Protein AF-A0A6V7W1E4-F1 (afdb_monomer_lite)

InterPro domains:
  IPR027859 KATNIP domain [PF14652] (23-72)

Radius of gyration: 32.45 Å; chains: 1; bounding box: 68×96×79 Å

Structure (mmCIF, N/CA/C/O backbone):
data_AF-A0A6V7W1E4-F1
#
_entry.id   AF-A0A6V7W1E4-F1
#
loop_
_atom_site.group_PDB
_atom_site.id
_atom_site.type_symbol
_atom_site.label_atom_id
_atom_site.label_alt_id
_atom_site.label_comp_id
_atom_site.label_asym_id
_atom_site.label_entity_id
_atom_site.label_seq_id
_atom_site.pdbx_PDB_ins_code
_atom_site.Cartn_x
_atom_site.Cartn_y
_atom_site.Cartn_z
_atom_site.occupancy
_atom_site.B_iso_or_equiv
_atom_site.auth_seq_id
_atom_site.auth_comp_id
_atom_site.auth_asym_id
_atom_site.auth_atom_id
_atom_site.pdbx_PDB_model_num
ATOM 1 N N . MET A 1 1 ? -52.973 -20.779 -60.363 1.00 36.69 1 MET A N 1
ATOM 2 C CA . MET A 1 1 ? -52.886 -22.244 -60.235 1.00 36.69 1 MET A CA 1
ATOM 3 C C . MET A 1 1 ? -51.786 -22.531 -59.228 1.00 36.69 1 MET A C 1
ATOM 5 O O . MET A 1 1 ? -50.629 -22.319 -59.544 1.00 36.69 1 MET A O 1
ATOM 9 N N . ASN A 1 2 ? -52.242 -22.869 -58.022 1.00 34.97 2 ASN A N 1
ATOM 10 C CA . ASN A 1 2 ? -51.614 -23.577 -56.901 1.00 34.97 2 ASN A CA 1
ATOM 11 C C . ASN A 1 2 ? -50.373 -23.000 -56.193 1.00 34.97 2 ASN A C 1
ATOM 13 O O . ASN A 1 2 ? -49.274 -22.934 -56.732 1.00 34.97 2 ASN A O 1
ATOM 17 N N . GLN A 1 3 ? -50.629 -22.660 -54.926 1.00 45.47 3 GLN A N 1
ATOM 18 C CA . GLN A 1 3 ? -49.728 -22.711 -53.773 1.00 45.47 3 GLN A CA 1
ATOM 19 C C . GLN A 1 3 ? -49.157 -24.128 -53.594 1.00 45.47 3 GLN A C 1
ATOM 21 O O . GLN A 1 3 ? -49.864 -25.088 -53.896 1.00 45.47 3 GLN A O 1
ATOM 26 N N . GLN A 1 4 ? -47.961 -24.257 -53.012 1.00 41.09 4 GLN A N 1
ATOM 27 C CA . GLN A 1 4 ? -47.655 -25.384 -52.127 1.00 41.09 4 GLN A CA 1
ATOM 28 C C . GLN A 1 4 ? -46.509 -25.018 -51.171 1.00 41.09 4 GLN A C 1
ATOM 30 O O . GLN A 1 4 ? -45.400 -24.696 -51.602 1.00 41.09 4 GLN A O 1
ATOM 3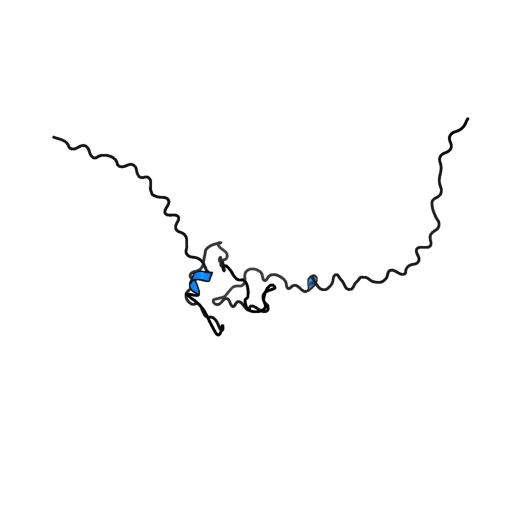5 N N . GLU A 1 5 ? -46.844 -25.026 -49.886 1.00 44.25 5 GLU A N 1
ATOM 36 C CA . GLU A 1 5 ? -45.948 -25.108 -48.735 1.00 44.25 5 GLU A CA 1
ATOM 37 C C . GLU A 1 5 ? -45.506 -26.580 -48.528 1.00 44.25 5 GLU A C 1
ATOM 39 O O . GLU A 1 5 ? -45.920 -27.467 -49.280 1.00 44.25 5 GLU A O 1
ATOM 44 N N . ASP A 1 6 ? -44.705 -26.791 -47.478 1.00 45.75 6 ASP A N 1
ATOM 45 C CA . ASP A 1 6 ? -44.548 -28.024 -46.680 1.00 45.75 6 ASP A CA 1
ATOM 46 C C . ASP A 1 6 ? -43.264 -28.872 -46.840 1.00 45.75 6 ASP A C 1
ATOM 48 O O . ASP A 1 6 ? -43.047 -29.609 -47.799 1.00 45.75 6 ASP A O 1
ATOM 52 N N . ASP A 1 7 ? -42.456 -28.756 -45.775 1.00 43.47 7 ASP A N 1
ATOM 53 C CA . ASP A 1 7 ? -41.908 -29.819 -44.922 1.00 43.47 7 ASP A CA 1
ATOM 54 C C . ASP A 1 7 ? -40.917 -30.856 -45.470 1.00 43.47 7 ASP A C 1
ATOM 56 O O . ASP A 1 7 ? -41.219 -31.649 -46.351 1.00 43.47 7 ASP A O 1
ATOM 60 N N . CYS A 1 8 ? -39.762 -30.958 -44.792 1.00 41.66 8 CYS A N 1
ATOM 61 C CA . CYS A 1 8 ? -39.374 -32.176 -44.062 1.00 41.66 8 CYS A CA 1
ATOM 62 C C . CYS A 1 8 ? -38.203 -31.914 -43.094 1.00 41.66 8 CYS A C 1
ATOM 64 O O . CYS A 1 8 ? -37.070 -31.630 -43.484 1.00 41.66 8 CYS A O 1
ATOM 66 N N . LEU A 1 9 ? -38.516 -32.092 -41.811 1.00 49.41 9 LEU A N 1
ATOM 67 C CA . LEU A 1 9 ? -37.617 -32.438 -40.716 1.00 49.41 9 LEU A CA 1
ATOM 68 C C . LEU A 1 9 ? -36.916 -33.791 -40.950 1.00 49.41 9 LEU A C 1
ATOM 70 O O . LEU A 1 9 ? -37.404 -34.642 -41.686 1.00 49.41 9 LEU A O 1
ATOM 74 N N . ASN A 1 10 ? -35.855 -34.003 -40.165 1.00 49.19 10 ASN A N 1
ATOM 75 C CA . ASN A 1 10 ? -35.207 -35.275 -39.830 1.00 49.19 10 ASN A CA 1
ATOM 76 C C . ASN A 1 10 ? -34.442 -36.016 -40.936 1.00 49.19 10 ASN A C 1
ATOM 78 O O . ASN A 1 10 ? -34.977 -36.837 -41.669 1.00 49.19 10 ASN A O 1
ATOM 82 N N . ASN A 1 11 ? -33.115 -35.946 -40.828 1.00 43.78 11 ASN A N 1
ATOM 83 C CA . ASN A 1 11 ? -32.417 -37.170 -40.456 1.00 43.78 11 ASN A CA 1
ATOM 84 C C . ASN A 1 11 ? -31.275 -36.870 -39.491 1.00 43.78 11 ASN A C 1
ATOM 86 O O . ASN A 1 11 ? -30.295 -36.198 -39.812 1.00 43.78 11 ASN A O 1
ATOM 90 N N . SER A 1 12 ? -31.448 -37.383 -38.277 1.00 58.28 12 SER A N 1
ATOM 91 C CA . SER A 1 12 ? -30.418 -37.513 -37.268 1.00 58.28 12 SER A CA 1
ATOM 92 C C . SER A 1 12 ? -29.200 -38.222 -37.849 1.00 58.28 12 SER A C 1
ATOM 94 O O . SER A 1 12 ? -29.252 -39.400 -38.184 1.00 58.28 12 SER A O 1
ATOM 96 N N . SER A 1 13 ? -28.083 -37.511 -37.884 1.00 50.03 13 SER A N 1
ATOM 97 C CA . SER A 1 13 ? -26.789 -38.103 -37.573 1.00 50.03 13 SER A CA 1
ATOM 98 C C . SER A 1 13 ? -25.889 -36.993 -37.054 1.00 50.03 13 SER A C 1
ATOM 100 O O . SER A 1 13 ? -24.969 -36.535 -37.730 1.00 50.03 13 SER A O 1
ATOM 102 N N . CYS A 1 14 ? -26.197 -36.522 -35.843 1.00 40.53 14 CYS A N 1
ATOM 103 C CA . CYS A 1 14 ? -25.243 -35.785 -35.028 1.00 40.53 14 CYS A CA 1
ATOM 104 C C . CYS A 1 14 ? -24.026 -36.696 -34.852 1.00 40.53 14 CYS A C 1
ATOM 106 O O . CYS A 1 14 ? -24.042 -37.616 -34.035 1.00 40.53 14 CYS A O 1
ATOM 108 N N . ASN A 1 15 ? -22.997 -36.487 -35.669 1.00 47.78 15 ASN A N 1
ATOM 109 C CA . ASN A 1 15 ? -21.723 -37.144 -35.462 1.00 47.78 15 ASN A CA 1
ATOM 110 C C . ASN A 1 15 ? -21.073 -36.442 -34.272 1.00 47.78 15 ASN A C 1
ATOM 112 O O . ASN A 1 15 ? -20.573 -35.322 -34.384 1.00 47.78 15 ASN A O 1
ATOM 116 N N . ASN A 1 16 ? -21.166 -37.098 -33.118 1.00 52.88 16 ASN A N 1
ATOM 117 C CA . ASN A 1 16 ? -20.602 -36.674 -31.847 1.00 52.88 16 ASN A CA 1
ATOM 118 C C . ASN A 1 16 ? -19.076 -36.761 -31.889 1.00 52.88 16 ASN A C 1
ATOM 120 O O . ASN A 1 16 ? -18.480 -37.607 -31.237 1.00 52.88 16 ASN A O 1
ATOM 124 N N . ASN A 1 17 ? -18.445 -35.849 -32.616 1.00 55.56 17 ASN A N 1
ATOM 125 C CA . ASN A 1 17 ? -17.099 -35.413 -32.285 1.00 55.56 17 ASN A CA 1
ATOM 126 C C . ASN A 1 17 ? -17.226 -34.010 -31.701 1.00 55.56 17 ASN A C 1
ATOM 128 O O . ASN A 1 17 ? -16.762 -33.025 -32.272 1.00 55.56 17 ASN A O 1
ATOM 132 N N . ALA A 1 18 ? -17.915 -33.939 -30.558 1.00 50.00 18 ALA A N 1
ATOM 133 C CA . ALA A 1 18 ? -17.727 -32.857 -29.614 1.00 50.00 18 ALA A CA 1
ATOM 134 C C . ALA A 1 18 ? -16.253 -32.915 -29.203 1.00 50.00 18 ALA A C 1
ATOM 136 O O . ALA A 1 18 ? -15.853 -33.691 -28.340 1.00 50.00 18 ALA A O 1
ATOM 137 N N . VAL A 1 19 ? -15.414 -32.171 -29.922 1.00 45.97 19 VAL A N 1
ATOM 138 C CA . VAL A 1 19 ? -14.060 -31.877 -29.478 1.00 45.97 19 VAL A CA 1
ATOM 139 C C . VAL A 1 19 ? -14.241 -31.148 -28.155 1.00 45.97 19 VAL A C 1
ATOM 141 O O . VAL A 1 19 ? -14.782 -30.043 -28.121 1.00 45.97 19 VAL A O 1
ATOM 144 N N . ASN A 1 20 ? -13.888 -31.843 -27.077 1.00 51.44 20 ASN A N 1
ATOM 145 C CA . ASN A 1 20 ? -14.007 -31.402 -25.698 1.00 51.44 20 ASN A CA 1
ATOM 146 C C . ASN A 1 20 ? -13.240 -30.087 -25.504 1.00 51.44 20 ASN A C 1
ATOM 148 O O . ASN A 1 20 ? -12.071 -30.084 -25.131 1.00 51.44 20 ASN A O 1
ATOM 152 N N . ASN A 1 21 ? -13.898 -28.952 -25.730 1.00 55.50 21 ASN A N 1
ATOM 153 C CA . ASN A 1 21 ? -13.454 -27.657 -25.224 1.00 55.50 21 ASN A CA 1
ATOM 154 C C . ASN A 1 21 ? -13.897 -27.524 -23.758 1.00 55.50 21 ASN A C 1
ATOM 156 O O . ASN A 1 21 ? -14.659 -26.633 -23.398 1.00 55.50 21 ASN A O 1
ATOM 160 N N . GLU A 1 22 ? -13.432 -28.444 -22.910 1.00 56.56 22 GLU A N 1
ATOM 161 C CA . GLU A 1 22 ? -13.575 -28.371 -21.446 1.00 56.56 22 GLU A CA 1
ATOM 162 C C . GLU A 1 22 ? -12.343 -27.737 -20.773 1.00 56.56 22 GLU A C 1
ATOM 164 O O . GLU A 1 22 ? -12.361 -27.450 -19.582 1.00 56.56 22 GLU A O 1
ATOM 169 N N . LEU A 1 23 ? -11.294 -27.419 -21.540 1.00 52.41 23 LEU A N 1
ATOM 170 C CA . LEU A 1 23 ? -10.044 -26.836 -21.031 1.00 52.41 23 LEU A CA 1
ATOM 171 C C . LEU A 1 23 ? -10.106 -25.325 -20.735 1.00 52.41 23 LEU A C 1
ATOM 173 O O . LEU A 1 23 ? -9.108 -24.756 -20.315 1.00 52.41 23 LEU A O 1
ATOM 177 N N . GLY A 1 24 ? -11.246 -24.661 -20.953 1.00 53.78 24 GLY A N 1
ATOM 178 C CA . GLY A 1 24 ? -11.348 -23.197 -20.841 1.00 53.78 24 GLY A CA 1
ATOM 179 C C . GLY A 1 24 ? -12.106 -22.660 -19.625 1.00 53.78 24 GLY A C 1
ATOM 180 O O . GLY A 1 24 ? -12.083 -21.455 -19.401 1.00 53.78 24 GLY A O 1
ATOM 181 N N . ARG A 1 25 ? -12.816 -23.503 -18.859 1.00 53.53 25 ARG A N 1
ATOM 182 C CA . ARG A 1 25 ? -13.626 -23.025 -17.716 1.00 53.53 25 ARG A CA 1
ATOM 183 C C . ARG A 1 25 ? -12.936 -23.136 -16.359 1.00 53.53 25 ARG A C 1
ATOM 185 O O . ARG A 1 25 ? -13.293 -22.390 -15.461 1.00 53.53 25 ARG A O 1
ATOM 192 N N . GLN A 1 26 ? -11.951 -24.019 -16.209 1.00 52.94 26 GLN A N 1
ATOM 193 C CA . GLN A 1 26 ? -11.359 -24.312 -14.897 1.00 52.94 26 GLN A CA 1
ATOM 194 C C . GLN A 1 26 ? -10.370 -23.255 -14.382 1.00 52.94 26 GLN A C 1
ATOM 196 O O . GLN A 1 26 ? -10.085 -23.240 -13.190 1.00 52.94 26 GLN A O 1
ATOM 201 N N . GLU A 1 27 ? -9.843 -22.366 -15.229 1.00 56.78 27 GLU A N 1
ATOM 202 C CA . GLU A 1 27 ? -8.860 -21.370 -14.768 1.00 56.78 27 GLU A CA 1
ATOM 203 C C . GLU A 1 27 ? -9.475 -20.239 -13.934 1.00 56.78 27 GLU A C 1
ATOM 205 O O . GLU A 1 27 ? -8.799 -19.690 -13.068 1.00 56.78 27 GLU A O 1
ATOM 210 N N . TRP A 1 28 ? -10.750 -19.903 -14.148 1.00 54.81 28 TRP A N 1
ATOM 211 C CA . TRP A 1 28 ? -11.392 -18.770 -13.470 1.00 54.81 28 TRP A CA 1
ATOM 212 C C . TRP A 1 28 ? -11.951 -19.137 -12.091 1.00 54.81 28 TRP A C 1
ATOM 214 O O . TRP A 1 28 ? -11.995 -18.282 -11.213 1.00 54.81 28 TRP A O 1
ATOM 224 N N . ASP A 1 29 ? -12.289 -20.410 -11.871 1.00 59.78 29 ASP A N 1
ATOM 225 C CA . ASP A 1 29 ? -12.778 -20.913 -10.578 1.00 59.78 29 ASP A CA 1
ATOM 226 C C . ASP A 1 29 ? -11.658 -21.015 -9.518 1.00 59.78 29 ASP A C 1
ATOM 228 O O . ASP A 1 29 ? -11.935 -21.124 -8.327 1.00 59.78 29 ASP A O 1
ATOM 232 N N . ASN A 1 30 ? -10.387 -20.940 -9.936 1.00 60.56 30 ASN A N 1
ATOM 233 C CA . ASN A 1 30 ? -9.215 -20.902 -9.052 1.00 60.56 30 ASN A CA 1
ATOM 234 C C . ASN A 1 30 ? -8.738 -19.478 -8.714 1.00 60.56 30 ASN A C 1
ATOM 236 O O . ASN A 1 30 ? -7.761 -19.325 -7.973 1.00 60.56 30 ASN A O 1
ATOM 240 N N . PHE A 1 31 ? -9.389 -18.427 -9.229 1.00 60.16 31 PHE A N 1
ATOM 241 C CA . PHE A 1 31 ? -9.155 -17.068 -8.739 1.00 60.16 31 PHE A CA 1
ATOM 242 C C . PHE A 1 31 ? -9.766 -16.976 -7.341 1.00 60.16 31 PHE A C 1
ATOM 244 O O . PHE A 1 31 ? -10.969 -16.793 -7.198 1.00 60.16 31 PHE A O 1
ATOM 251 N N . GLY A 1 32 ? -8.921 -17.206 -6.332 1.00 60.16 32 GLY A N 1
ATOM 252 C CA . GLY A 1 32 ? -9.299 -17.398 -4.936 1.00 60.16 32 GLY A CA 1
ATOM 253 C C . GLY A 1 32 ? -10.408 -16.470 -4.450 1.00 60.16 32 GLY A C 1
ATOM 254 O O . GLY A 1 32 ? -10.444 -15.283 -4.781 1.00 60.16 32 GLY A O 1
ATOM 255 N N . GLU A 1 33 ? -11.304 -17.040 -3.646 1.00 71.12 33 GLU A N 1
ATOM 256 C CA . GLU A 1 33 ? -12.366 -16.311 -2.963 1.00 71.12 33 GLU A CA 1
ATOM 257 C C . GLU A 1 33 ? -11.803 -15.036 -2.327 1.00 71.12 33 GLU A C 1
ATOM 259 O O . GLU A 1 33 ? -10.783 -15.071 -1.631 1.00 71.12 33 GLU A O 1
ATOM 264 N N . ILE A 1 34 ? -12.458 -13.898 -2.577 1.00 71.38 34 ILE A N 1
ATOM 265 C CA . ILE A 1 34 ? -12.114 -12.645 -1.906 1.00 71.38 34 ILE A CA 1
ATOM 266 C C . ILE A 1 34 ? -12.332 -12.890 -0.408 1.00 71.38 34 ILE A C 1
ATOM 268 O O . ILE A 1 34 ? -13.471 -13.149 -0.015 1.00 71.38 34 ILE A O 1
ATOM 272 N N . PRO A 1 35 ? -11.286 -12.826 0.437 1.00 65.38 35 PRO A N 1
ATOM 273 C CA . PRO A 1 35 ? -11.452 -13.098 1.852 1.00 65.38 35 PRO A CA 1
ATOM 274 C C . PRO A 1 35 ? -12.412 -12.070 2.446 1.00 65.38 35 PRO A C 1
ATOM 276 O O . PRO A 1 35 ? -12.221 -10.861 2.281 1.00 65.38 35 PRO A O 1
ATOM 279 N N . GLU A 1 36 ? -13.448 -12.541 3.137 1.00 68.12 36 GLU A N 1
ATOM 280 C CA . GLU A 1 36 ? -14.401 -11.643 3.774 1.00 68.12 36 GL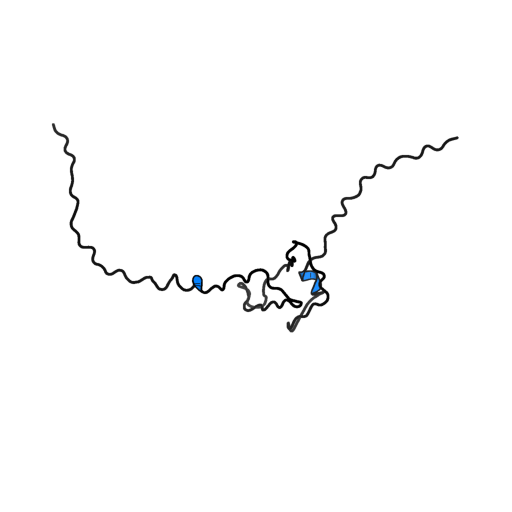U A CA 1
ATOM 281 C C . GLU A 1 36 ? -13.712 -10.880 4.914 1.00 68.12 36 GLU A C 1
ATOM 283 O O . GLU A 1 36 ? -13.293 -11.465 5.911 1.00 68.12 36 GLU A O 1
ATOM 288 N N . LEU A 1 37 ? -13.569 -9.562 4.721 1.00 70.38 37 LEU A N 1
ATOM 289 C CA . LEU A 1 37 ? -13.105 -8.565 5.697 1.00 70.38 37 LEU A CA 1
ATOM 290 C C . LEU A 1 37 ? -11.938 -9.047 6.583 1.00 70.38 37 LEU A C 1
ATOM 292 O O . LEU A 1 37 ? -12.112 -9.229 7.793 1.00 70.38 37 LEU A O 1
ATOM 296 N N . PRO A 1 38 ? -10.730 -9.222 6.017 1.00 76.06 38 PRO A N 1
ATOM 297 C CA . PRO A 1 38 ? -9.577 -9.678 6.782 1.00 76.06 38 PRO A CA 1
ATOM 298 C C . PRO A 1 38 ? -9.302 -8.749 7.973 1.00 76.06 38 PRO A C 1
ATOM 300 O O . PRO A 1 38 ? -9.149 -7.536 7.825 1.00 76.06 38 PRO A O 1
ATOM 303 N N . THR A 1 39 ? -9.219 -9.327 9.170 1.00 82.19 39 THR A N 1
ATOM 304 C CA . THR A 1 39 ? -8.895 -8.598 10.403 1.00 82.19 39 THR A CA 1
ATOM 305 C C . THR A 1 39 ? -7.407 -8.697 10.713 1.00 82.19 39 THR A C 1
ATOM 307 O O . THR A 1 39 ? -6.830 -9.782 10.640 1.00 82.19 39 THR A O 1
ATOM 310 N N . GLY A 1 40 ? -6.782 -7.599 11.133 1.00 86.94 40 GLY A N 1
ATOM 311 C CA . GLY A 1 40 ? -5.373 -7.606 11.518 1.00 86.94 40 GLY A CA 1
ATOM 312 C C . GLY A 1 40 ? -4.836 -6.221 11.866 1.00 86.94 40 GLY A C 1
ATOM 313 O O . GLY A 1 40 ? -5.572 -5.239 11.874 1.00 86.94 40 GLY A O 1
ATOM 314 N N . GLN A 1 41 ? -3.536 -6.160 12.167 1.00 89.38 41 GLN A N 1
ATOM 315 C CA . GLN A 1 41 ? -2.812 -4.916 12.481 1.00 89.38 41 GLN A CA 1
ATOM 316 C C . GLN A 1 41 ? -1.853 -4.485 11.365 1.00 89.38 41 GLN A C 1
ATOM 318 O O . GLN A 1 41 ? -1.418 -3.339 11.318 1.00 89.38 41 GLN A O 1
ATOM 323 N N . THR A 1 42 ? -1.491 -5.406 10.473 1.00 90.75 42 THR A N 1
ATOM 324 C CA . THR A 1 42 ? -0.545 -5.161 9.386 1.00 90.75 42 THR A CA 1
ATOM 325 C C . THR A 1 42 ? -1.148 -5.665 8.094 1.00 90.75 42 THR A C 1
ATOM 327 O O . THR A 1 42 ? -1.555 -6.821 8.006 1.00 90.75 42 THR A O 1
ATOM 330 N N . LEU A 1 43 ? -1.177 -4.791 7.094 1.00 90.19 43 LEU A N 1
ATOM 331 C CA . LEU A 1 43 ? -1.573 -5.123 5.738 1.00 90.19 43 LEU A CA 1
ATOM 332 C C . LEU A 1 43 ? -0.320 -5.126 4.864 1.00 90.19 43 LEU A C 1
ATOM 334 O O . LEU A 1 43 ? 0.409 -4.135 4.827 1.00 90.19 43 LEU A O 1
ATOM 338 N N . ARG A 1 44 ? -0.055 -6.248 4.191 1.00 91.44 44 ARG A N 1
ATOM 339 C CA . ARG A 1 44 ? 1.085 -6.400 3.284 1.00 91.44 44 ARG A CA 1
ATOM 340 C C . ARG A 1 44 ? 0.578 -6.496 1.852 1.00 91.44 44 ARG A C 1
ATOM 342 O O . ARG A 1 44 ? -0.244 -7.353 1.552 1.00 91.44 44 ARG A O 1
ATOM 349 N N . PHE A 1 45 ? 1.101 -5.632 0.989 1.00 89.31 45 PHE A N 1
ATOM 350 C CA . PHE A 1 45 ? 0.878 -5.697 -0.450 1.00 89.31 45 PHE A CA 1
ATOM 351 C C . PHE A 1 45 ? 2.079 -6.378 -1.100 1.00 89.31 45 PHE A C 1
ATOM 353 O O . PHE A 1 45 ? 3.209 -5.914 -0.952 1.00 89.31 45 PHE A O 1
ATOM 360 N N . GLU A 1 46 ? 1.834 -7.478 -1.804 1.00 90.25 46 GLU A N 1
ATOM 361 C CA . GLU A 1 46 ? 2.838 -8.170 -2.611 1.00 90.25 46 GLU A CA 1
ATOM 362 C C . GLU A 1 46 ? 2.525 -7.905 -4.082 1.00 90.25 46 GLU A C 1
ATOM 364 O O . GLU A 1 46 ? 1.516 -8.364 -4.612 1.00 90.25 46 GLU A O 1
ATOM 369 N N . LEU A 1 47 ? 3.366 -7.099 -4.728 1.00 87.81 47 LEU A N 1
ATOM 370 C CA . LEU A 1 47 ? 3.204 -6.753 -6.134 1.00 87.81 47 LEU A CA 1
ATOM 371 C C . LEU A 1 47 ? 4.000 -7.758 -6.975 1.00 87.81 47 LEU A C 1
ATOM 373 O O . LEU A 1 47 ? 5.228 -7.718 -6.990 1.00 87.81 47 LEU A O 1
ATOM 377 N N . LEU A 1 48 ? 3.299 -8.691 -7.622 1.00 87.50 48 LEU A N 1
ATOM 378 C CA . LEU A 1 48 ? 3.924 -9.859 -8.258 1.00 87.50 48 LEU A CA 1
ATOM 379 C C . LEU A 1 48 ? 4.448 -9.581 -9.672 1.00 87.50 48 LEU A C 1
ATOM 381 O O . LEU A 1 48 ? 5.472 -10.133 -10.067 1.00 87.50 48 LEU A O 1
ATOM 385 N N . SER A 1 49 ? 3.754 -8.737 -10.437 1.00 84.12 49 SER A N 1
ATOM 386 C CA . SER A 1 49 ? 4.111 -8.420 -11.820 1.00 84.12 49 SER A CA 1
ATOM 387 C C . SER A 1 49 ? 3.628 -7.025 -12.226 1.00 84.12 49 SER A C 1
ATOM 389 O O . SER A 1 49 ? 2.586 -6.576 -11.739 1.00 84.12 49 SER A O 1
ATOM 391 N N . PRO A 1 50 ? 4.337 -6.344 -13.139 1.00 87.56 50 PRO A N 1
ATOM 392 C CA . PRO A 1 50 ? 3.885 -5.076 -13.693 1.00 87.56 50 PRO A CA 1
ATOM 393 C C . PRO A 1 50 ? 2.770 -5.246 -14.731 1.00 87.56 50 PRO A C 1
ATOM 395 O O . PRO A 1 50 ? 2.481 -6.350 -15.197 1.00 87.56 50 PRO A O 1
ATOM 398 N N . TRP A 1 51 ? 2.142 -4.126 -15.094 1.00 83.19 51 TRP A N 1
ATOM 399 C CA . TRP A 1 51 ? 1.106 -4.054 -16.125 1.00 83.19 51 TRP A CA 1
ATOM 400 C C . TRP A 1 51 ? 1.680 -3.416 -17.387 1.00 83.19 51 TRP A C 1
ATOM 402 O O . TRP A 1 51 ? 1.625 -2.201 -17.538 1.00 83.19 51 TRP A O 1
ATOM 412 N N . ASP A 1 52 ? 2.242 -4.245 -18.269 1.00 82.19 52 ASP A N 1
ATOM 413 C CA . ASP A 1 52 ? 2.745 -3.843 -19.597 1.00 82.19 52 ASP A CA 1
ATOM 414 C C . ASP A 1 52 ? 3.949 -2.870 -19.595 1.00 82.19 52 ASP A C 1
ATOM 416 O O . ASP A 1 52 ? 4.422 -2.453 -20.648 1.00 82.19 52 ASP A O 1
ATOM 420 N N . ASP A 1 53 ? 4.506 -2.55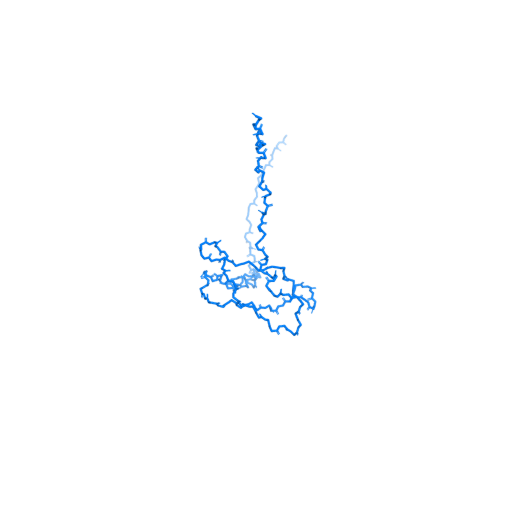4 -18.419 1.00 82.56 53 ASP A N 1
ATOM 421 C CA . ASP A 1 53 ? 5.773 -1.831 -18.268 1.00 82.56 53 ASP A CA 1
ATOM 422 C C . ASP A 1 53 ? 6.845 -2.754 -17.654 1.00 82.56 53 ASP A C 1
ATOM 424 O O . ASP A 1 53 ? 6.596 -3.394 -16.637 1.00 82.56 53 ASP A O 1
ATOM 428 N N . PRO A 1 54 ? 8.053 -2.862 -18.228 1.00 82.19 54 PRO A N 1
ATOM 429 C CA . PRO A 1 54 ? 9.075 -3.778 -17.720 1.00 82.19 54 PRO A CA 1
ATOM 430 C C . PRO A 1 54 ? 9.755 -3.310 -16.421 1.00 82.19 54 PRO A C 1
ATOM 432 O O . PRO A 1 54 ? 10.501 -4.081 -15.820 1.00 82.19 54 PRO A O 1
ATOM 435 N N . THR A 1 55 ? 9.545 -2.061 -16.001 1.00 82.12 55 THR A N 1
ATOM 436 C CA . THR A 1 55 ? 10.327 -1.385 -14.953 1.00 82.12 55 THR A CA 1
ATOM 437 C C . THR A 1 55 ? 9.483 -1.018 -13.732 1.00 82.12 55 THR A C 1
ATOM 439 O O . THR A 1 55 ? 9.984 -1.057 -12.609 1.00 82.12 55 THR A O 1
ATOM 442 N N . TYR A 1 56 ? 8.206 -0.682 -13.919 1.00 81.56 56 TYR A N 1
ATOM 443 C CA . TYR A 1 56 ? 7.340 -0.136 -12.882 1.00 81.56 56 TYR A CA 1
ATOM 444 C C . TYR A 1 56 ? 5.999 -0.853 -12.792 1.00 81.56 56 TYR A C 1
ATOM 446 O O . TYR A 1 56 ? 5.378 -1.242 -13.777 1.00 81.56 56 TYR A O 1
ATOM 454 N N . ILE A 1 57 ? 5.503 -0.944 -11.561 1.00 84.25 57 ILE A N 1
ATOM 455 C CA . ILE A 1 57 ? 4.134 -1.361 -11.280 1.00 84.25 57 ILE A CA 1
ATOM 456 C C . ILE A 1 57 ? 3.303 -0.094 -11.095 1.00 84.25 57 ILE A C 1
ATOM 458 O O . ILE A 1 57 ? 3.602 0.740 -10.238 1.00 84.25 57 ILE A O 1
ATOM 462 N N . GLY A 1 58 ? 2.266 0.064 -11.916 1.00 82.06 58 GLY A N 1
ATOM 463 C CA . GLY A 1 58 ? 1.368 1.212 -11.851 1.00 82.06 58 GLY A CA 1
ATOM 464 C C . GLY A 1 58 ? 0.458 1.144 -10.627 1.00 82.06 58 GLY A C 1
ATOM 465 O O . GLY A 1 58 ? -0.603 0.531 -10.682 1.00 82.06 58 GLY A O 1
ATOM 466 N N . LEU A 1 59 ? 0.843 1.802 -9.531 1.00 86.69 59 LEU A N 1
ATOM 467 C CA . LEU A 1 59 ? 0.010 1.956 -8.336 1.00 86.69 59 LEU A CA 1
ATOM 468 C C . LEU A 1 59 ? -0.207 3.441 -8.031 1.00 86.69 59 LEU A C 1
ATOM 470 O O . LEU A 1 59 ? 0.729 4.156 -7.688 1.00 86.69 59 LEU A O 1
ATOM 474 N N . GLY A 1 60 ? -1.451 3.910 -8.149 1.00 86.12 60 GLY A N 1
ATOM 475 C CA . GLY A 1 60 ? -1.781 5.318 -7.908 1.00 86.12 60 GLY A CA 1
ATOM 476 C C . GLY A 1 60 ? -2.009 5.648 -6.433 1.00 86.12 60 GLY A C 1
ATOM 477 O O .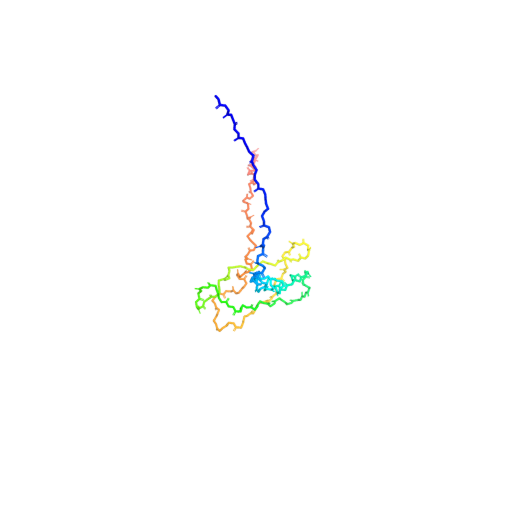 GLY A 1 60 ? -1.400 6.566 -5.890 1.00 86.12 60 GLY A O 1
ATOM 478 N N . ARG A 1 61 ? -2.926 4.920 -5.787 1.00 90.06 61 ARG A N 1
ATOM 479 C CA . ARG A 1 61 ? -3.365 5.177 -4.410 1.00 90.06 61 ARG A CA 1
ATOM 480 C C . ARG A 1 61 ? -3.909 3.900 -3.780 1.00 90.06 61 ARG A C 1
ATOM 482 O O . ARG A 1 61 ? -4.493 3.069 -4.469 1.00 90.06 61 ARG A O 1
ATOM 489 N N . ILE A 1 62 ? -3.751 3.788 -2.469 1.00 91.44 62 ILE A N 1
ATOM 490 C CA . ILE A 1 62 ? -4.332 2.751 -1.625 1.00 91.44 62 ILE A CA 1
ATOM 491 C C . ILE A 1 62 ? -5.390 3.407 -0.735 1.00 91.44 62 ILE A C 1
ATOM 493 O O . ILE A 1 62 ? -5.118 4.388 -0.046 1.00 91.44 62 ILE A O 1
ATOM 497 N N . GLU A 1 63 ? -6.603 2.859 -0.732 1.00 90.81 63 GLU A N 1
ATOM 498 C CA . GLU A 1 63 ? -7.673 3.270 0.180 1.00 90.81 63 GLU A CA 1
ATOM 499 C C . GLU A 1 63 ? -8.016 2.120 1.118 1.00 90.81 63 GLU A C 1
ATOM 501 O O . GLU A 1 63 ? -8.260 1.005 0.666 1.00 90.81 63 GLU A O 1
ATOM 506 N N . ILE A 1 64 ? -8.036 2.394 2.422 1.00 88.75 64 ILE A N 1
ATOM 507 C CA . ILE A 1 64 ? -8.380 1.408 3.445 1.00 88.75 64 ILE A CA 1
ATOM 508 C C . ILE A 1 64 ? -9.574 1.946 4.224 1.00 88.75 64 ILE A C 1
ATOM 510 O O . ILE A 1 64 ? -9.566 3.099 4.659 1.00 88.75 64 ILE A O 1
ATOM 514 N N . PHE A 1 65 ? -10.575 1.093 4.410 1.00 89.25 65 PHE A N 1
ATOM 515 C CA . PHE A 1 65 ? -11.740 1.363 5.238 1.00 89.25 65 PHE A CA 1
ATOM 516 C C . PHE A 1 65 ? -11.943 0.200 6.207 1.00 89.25 65 PHE A C 1
ATOM 518 O O . PHE A 1 65 ? -11.746 -0.959 5.843 1.00 89.25 65 PHE A O 1
ATOM 525 N N . ASN A 1 66 ? -12.300 0.507 7.451 1.00 88.44 66 ASN A N 1
ATOM 526 C CA . ASN A 1 66 ? -12.687 -0.502 8.430 1.00 88.44 66 ASN A CA 1
ATOM 527 C C . ASN A 1 66 ? -14.113 -1.016 8.144 1.00 88.44 66 ASN A C 1
ATOM 529 O O . ASN A 1 66 ? -14.796 -0.551 7.230 1.00 88.44 66 ASN A O 1
ATOM 533 N N . SER A 1 67 ? -14.595 -1.954 8.960 1.00 87.94 67 SER A N 1
ATOM 534 C CA . SER A 1 67 ? -15.951 -2.509 8.827 1.00 87.94 67 SER A CA 1
ATOM 535 C C . SER A 1 67 ? -17.079 -1.489 9.032 1.00 87.94 67 SER A C 1
ATOM 537 O O . SER A 1 67 ? -18.219 -1.777 8.682 1.00 87.94 67 SER A O 1
ATOM 539 N N . GLN A 1 68 ? -16.782 -0.310 9.586 1.00 90.75 68 GLN A N 1
ATOM 540 C CA . GLN A 1 68 ? -17.720 0.808 9.733 1.00 90.75 68 GLN A CA 1
ATOM 541 C C . GLN A 1 68 ? -17.647 1.799 8.556 1.00 90.75 68 GLN A C 1
ATOM 543 O O . GLN A 1 68 ? -18.385 2.780 8.535 1.00 90.75 68 GLN A O 1
ATOM 548 N N . GLY A 1 69 ? -16.777 1.560 7.567 1.00 89.50 69 GLY A N 1
ATOM 549 C CA . GLY A 1 69 ? -16.573 2.458 6.429 1.00 89.50 69 GLY A CA 1
ATOM 550 C C . GLY A 1 69 ? -15.681 3.667 6.736 1.00 89.50 69 GLY A C 1
ATOM 551 O O . GLY A 1 69 ? -15.650 4.620 5.961 1.00 89.50 69 GLY A O 1
ATOM 552 N N . GLU A 1 70 ? -14.949 3.651 7.848 1.00 91.06 70 GLU A N 1
ATOM 553 C CA . GLU A 1 70 ? -14.070 4.743 8.275 1.00 91.06 70 GLU A CA 1
ATOM 554 C C . GLU A 1 70 ? -12.617 4.462 7.882 1.00 91.06 70 GLU A C 1
ATOM 556 O O . GLU A 1 70 ? -12.184 3.308 7.833 1.00 91.06 70 GLU A O 1
ATOM 561 N N . ARG A 1 71 ? -11.825 5.515 7.654 1.00 90.25 71 ARG A N 1
ATOM 562 C CA . ARG A 1 71 ? -10.390 5.366 7.380 1.00 90.25 71 ARG A CA 1
ATOM 563 C C . ARG A 1 71 ? -9.629 5.074 8.676 1.00 90.25 71 ARG A C 1
ATOM 565 O O . ARG A 1 71 ? -9.672 5.904 9.586 1.00 90.25 71 ARG A O 1
ATOM 572 N N . PRO A 1 72 ? -8.909 3.945 8.784 1.00 89.31 72 PRO A N 1
ATOM 573 C CA . PRO A 1 72 ? -8.087 3.680 9.954 1.00 89.31 72 PRO A CA 1
ATOM 574 C C . PRO A 1 72 ? -6.862 4.604 9.985 1.00 89.31 72 PRO A C 1
ATOM 576 O O . PRO A 1 72 ? -6.354 5.031 8.947 1.00 89.31 72 PRO A O 1
ATOM 579 N N . SER A 1 73 ? -6.357 4.879 11.189 1.00 90.50 73 SER A N 1
ATOM 580 C CA . SER A 1 73 ? -5.094 5.601 11.362 1.00 90.50 73 SER A CA 1
ATOM 581 C C . SER A 1 73 ? -3.916 4.703 10.986 1.00 90.50 73 SER A C 1
ATOM 583 O O . SER A 1 73 ? -3.744 3.621 11.550 1.00 90.50 73 SER A O 1
ATOM 585 N N . ILE A 1 74 ? -3.102 5.152 10.033 1.00 90.69 74 ILE A N 1
ATOM 586 C CA . ILE A 1 74 ? -1.902 4.439 9.592 1.00 90.69 74 ILE A CA 1
ATOM 587 C C . ILE A 1 74 ? -0.731 4.929 10.433 1.00 90.69 74 ILE A C 1
ATOM 589 O O . ILE A 1 74 ? -0.349 6.093 10.358 1.00 90.69 74 ILE A O 1
ATOM 593 N N . ILE A 1 75 ? -0.163 4.031 11.232 1.00 92.31 75 ILE A N 1
ATOM 594 C CA . ILE A 1 75 ? 0.917 4.375 12.163 1.00 92.31 75 ILE A CA 1
ATOM 595 C C . ILE A 1 75 ? 2.268 4.343 11.441 1.00 92.31 75 ILE A C 1
ATOM 597 O O . ILE A 1 75 ? 3.049 5.288 11.520 1.00 92.31 75 ILE A O 1
ATOM 601 N N . ASN A 1 76 ? 2.529 3.268 10.690 1.00 92.69 76 ASN A N 1
ATOM 602 C CA . ASN A 1 76 ? 3.815 3.022 10.046 1.00 92.69 76 ASN A CA 1
ATOM 603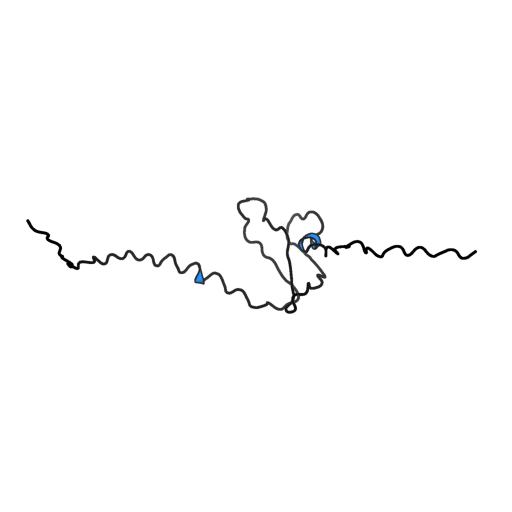 C C . ASN A 1 76 ? 3.622 2.502 8.622 1.00 92.69 76 ASN A C 1
ATOM 605 O O . ASN A 1 76 ? 2.687 1.756 8.334 1.00 92.69 76 ASN A O 1
ATOM 609 N N . THR A 1 77 ? 4.569 2.851 7.755 1.00 93.19 77 THR A N 1
ATOM 610 C CA . THR A 1 77 ? 4.670 2.354 6.383 1.00 93.19 77 THR A CA 1
ATOM 611 C C . THR A 1 77 ? 6.107 1.916 6.125 1.00 93.19 77 THR A C 1
ATOM 613 O O . THR A 1 77 ? 7.050 2.508 6.651 1.00 93.19 77 THR A O 1
ATOM 616 N N . PHE A 1 78 ? 6.283 0.845 5.360 1.00 93.25 78 PHE A N 1
ATOM 617 C CA . PHE A 1 78 ? 7.595 0.337 4.975 1.00 93.25 78 PHE A CA 1
ATOM 618 C C . PHE A 1 78 ? 7.512 -0.297 3.589 1.00 93.25 78 PHE A C 1
ATOM 620 O O . PHE A 1 78 ? 6.451 -0.752 3.165 1.00 93.25 78 PHE A O 1
ATOM 627 N N . THR A 1 79 ? 8.638 -0.319 2.886 1.00 92.75 79 THR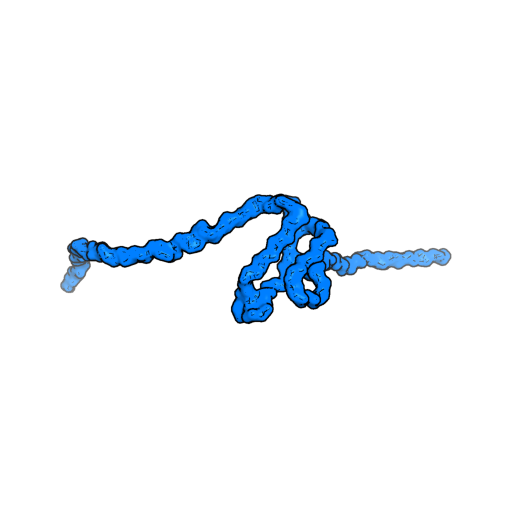 A N 1
ATOM 628 C CA . THR A 1 79 ? 8.780 -0.974 1.586 1.00 92.75 79 THR A CA 1
ATOM 629 C C . THR A 1 79 ? 10.098 -1.731 1.551 1.00 92.75 79 THR A C 1
ATOM 631 O O . THR A 1 79 ? 11.066 -1.324 2.191 1.00 92.75 79 THR A O 1
ATOM 634 N N . ASN A 1 80 ? 10.123 -2.839 0.818 1.00 91.06 80 ASN A N 1
ATOM 635 C CA . ASN A 1 80 ? 11.347 -3.558 0.479 1.00 91.06 80 ASN A CA 1
ATOM 636 C C . ASN A 1 80 ? 11.921 -3.123 -0.881 1.00 91.06 80 ASN A C 1
ATOM 638 O O . ASN A 1 80 ? 12.894 -3.722 -1.334 1.00 91.06 80 ASN A O 1
ATOM 642 N N . SER A 1 81 ? 11.320 -2.125 -1.541 1.00 88.94 81 SER A N 1
ATOM 643 C CA . SER A 1 81 ? 11.855 -1.566 -2.784 1.00 88.94 81 SER A CA 1
ATOM 644 C C . SER A 1 81 ? 13.266 -1.027 -2.564 1.00 88.94 81 SER A C 1
ATOM 646 O O . SER A 1 81 ? 13.525 -0.358 -1.563 1.00 88.94 81 SER A O 1
ATOM 648 N N . LEU A 1 82 ? 14.163 -1.292 -3.518 1.00 87.50 82 LEU A N 1
ATOM 649 C CA . LEU A 1 82 ? 15.535 -0.777 -3.494 1.00 87.50 82 LEU A CA 1
ATOM 650 C C . LEU A 1 82 ? 15.557 0.756 -3.513 1.00 87.50 82 LEU A C 1
ATOM 652 O O . LEU A 1 82 ? 16.390 1.380 -2.860 1.00 87.50 82 LEU A O 1
ATOM 656 N N . GLU A 1 83 ? 14.618 1.347 -4.248 1.00 87.12 83 GLU A N 1
ATOM 657 C CA . GLU A 1 83 ? 14.473 2.788 -4.392 1.00 87.12 83 GLU A CA 1
ATOM 658 C C . GLU A 1 83 ? 13.034 3.196 -4.076 1.00 87.12 83 GLU A C 1
ATOM 660 O O . GLU A 1 83 ? 12.069 2.564 -4.518 1.00 87.12 83 GLU A O 1
ATOM 665 N N . ASN A 1 84 ? 12.880 4.266 -3.299 1.00 88.38 84 ASN A N 1
ATOM 666 C CA . ASN A 1 84 ? 11.598 4.912 -3.067 1.00 88.38 84 ASN A CA 1
ATOM 667 C C . ASN A 1 84 ? 11.787 6.427 -3.166 1.00 88.38 84 ASN A C 1
ATOM 669 O O . ASN A 1 84 ? 12.692 7.000 -2.561 1.00 88.38 84 ASN A O 1
ATOM 673 N N . TYR A 1 85 ? 10.911 7.084 -3.918 1.00 87.56 85 TYR A N 1
ATOM 674 C CA . TYR A 1 85 ? 10.948 8.531 -4.073 1.00 87.56 85 TYR A CA 1
ATOM 675 C C . TYR A 1 85 ? 9.772 9.157 -3.332 1.00 87.56 85 TYR A C 1
ATOM 677 O O . TYR A 1 85 ? 8.616 8.801 -3.554 1.00 87.56 85 TYR A O 1
ATOM 685 N N . GLY A 1 86 ? 10.074 10.106 -2.447 1.00 88.62 86 GLY A N 1
ATOM 686 C CA . GLY A 1 86 ? 9.071 10.797 -1.642 1.00 88.62 86 GLY A CA 1
ATOM 687 C C . GLY A 1 86 ? 8.576 9.995 -0.437 1.00 88.62 86 GLY A C 1
ATOM 688 O O . GLY A 1 86 ? 9.162 8.994 -0.026 1.00 88.62 86 GLY A O 1
ATOM 689 N N . ASN A 1 87 ? 7.499 10.486 0.172 1.00 90.44 87 ASN A N 1
ATOM 690 C CA . ASN A 1 87 ? 6.923 9.892 1.370 1.00 90.44 87 ASN A CA 1
ATOM 691 C C . ASN A 1 87 ? 5.910 8.793 0.998 1.00 90.44 87 ASN A C 1
ATOM 693 O O . ASN A 1 87 ? 4.946 9.066 0.286 1.00 90.44 87 ASN A O 1
ATOM 697 N N . LEU A 1 88 ? 6.088 7.573 1.522 1.00 90.50 88 LEU A N 1
ATOM 698 C CA . LEU A 1 88 ? 5.153 6.456 1.320 1.00 90.50 88 LEU A CA 1
ATOM 699 C C . LEU A 1 88 ? 3.737 6.758 1.825 1.00 90.50 88 LEU A C 1
ATOM 701 O O . LEU A 1 88 ? 2.771 6.229 1.280 1.00 90.50 88 LEU A O 1
ATOM 705 N N . PHE A 1 89 ? 3.589 7.640 2.816 1.00 90.50 89 PHE A N 1
ATOM 706 C CA . PHE A 1 89 ? 2.275 8.068 3.297 1.00 90.50 89 PHE A CA 1
ATOM 707 C C . PHE A 1 89 ? 1.429 8.745 2.207 1.00 90.50 89 PHE A C 1
ATOM 709 O O . PHE A 1 89 ? 0.201 8.707 2.278 1.00 90.50 89 PHE A O 1
ATOM 716 N N . ASN A 1 90 ? 2.052 9.274 1.149 1.00 90.00 90 ASN A N 1
ATOM 717 C CA . ASN A 1 90 ? 1.339 9.874 0.022 1.00 90.00 90 ASN A CA 1
ATOM 718 C C . ASN A 1 90 ? 0.460 8.860 -0.729 1.00 90.00 90 ASN A C 1
ATOM 720 O O . ASN A 1 90 ? -0.526 9.258 -1.350 1.00 90.00 90 ASN A O 1
ATOM 724 N N . LEU A 1 91 ? 0.763 7.557 -0.632 1.00 90.19 91 LEU A N 1
ATOM 725 C CA . LEU A 1 91 ? -0.043 6.496 -1.241 1.00 90.19 91 LEU A CA 1
ATOM 726 C C . LEU A 1 91 ? -1.446 6.397 -0.647 1.00 90.19 91 LEU A C 1
ATOM 728 O O . LEU A 1 91 ? -2.323 5.859 -1.307 1.00 90.19 91 LEU A O 1
ATOM 732 N N . PHE A 1 92 ? -1.687 6.909 0.559 1.00 90.31 92 PHE A N 1
ATOM 733 C CA . PHE A 1 92 ? -3.002 6.820 1.202 1.00 90.31 92 PHE A CA 1
ATOM 734 C C . PHE A 1 92 ? -3.889 8.041 0.919 1.00 90.31 92 PHE A C 1
ATOM 736 O O . PHE A 1 92 ? -5.101 8.020 1.155 1.00 90.31 92 PHE A O 1
ATOM 743 N N . GLY A 1 93 ? -3.309 9.071 0.298 1.00 79.69 93 GLY A N 1
ATOM 744 C CA . GLY A 1 93 ? -3.942 10.361 0.074 1.00 79.69 93 GLY A CA 1
ATOM 745 C C . GLY A 1 93 ? -4.084 11.164 1.367 1.00 79.69 93 GLY A C 1
ATOM 746 O O . GLY A 1 93 ? -4.332 10.628 2.444 1.00 79.69 93 GLY A O 1
ATOM 747 N N . GLU A 1 94 ? -3.956 12.481 1.259 1.00 67.62 94 GLU A N 1
ATOM 748 C CA . GLU A 1 94 ? -4.364 13.369 2.342 1.00 67.62 94 GLU A CA 1
ATOM 749 C C . GLU A 1 94 ? -5.892 13.421 2.394 1.00 67.62 94 GLU A C 1
ATOM 751 O O . GLU A 1 94 ? -6.578 13.407 1.361 1.00 67.62 94 GLU A O 1
ATOM 756 N N . GLU A 1 95 ? -6.444 13.512 3.601 1.00 59.91 95 GLU A N 1
ATOM 757 C CA . GLU A 1 95 ? -7.826 13.922 3.764 1.00 59.91 95 GLU A CA 1
ATOM 758 C C . GLU A 1 95 ? -7.923 15.339 3.201 1.00 59.91 95 GLU A C 1
ATOM 760 O O . GLU A 1 95 ? -7.526 16.313 3.840 1.00 59.91 95 GLU A O 1
ATOM 765 N N . ARG A 1 96 ? -8.395 15.464 1.954 1.00 53.59 96 ARG A N 1
ATOM 766 C CA . ARG A 1 96 ? -8.779 16.760 1.413 1.00 53.59 96 ARG A CA 1
ATOM 767 C C . ARG A 1 96 ? -9.944 17.232 2.259 1.00 53.59 96 ARG A C 1
ATOM 769 O O . ARG A 1 96 ? -11.100 16.984 1.922 1.00 53.59 96 ARG A O 1
ATOM 776 N N . GLN A 1 97 ? -9.634 17.911 3.358 1.00 48.19 97 GLN A N 1
ATOM 777 C CA . GLN A 1 97 ? -10.555 18.832 3.974 1.00 48.19 97 GLN A CA 1
ATOM 778 C C . GLN A 1 97 ? -10.924 19.777 2.843 1.00 48.19 97 GLN A C 1
ATOM 780 O O . GLN A 1 97 ? -10.142 20.635 2.432 1.00 48.19 97 GLN A O 1
ATOM 785 N N . GLN A 1 98 ? -12.104 19.566 2.268 1.00 50.06 98 GLN A N 1
ATOM 786 C CA . GLN A 1 98 ? -12.776 20.619 1.551 1.00 50.06 98 GLN A CA 1
ATOM 787 C C . GLN A 1 98 ? -12.966 21.704 2.605 1.00 50.06 98 GLN A C 1
ATOM 789 O O . GLN A 1 98 ? -13.956 21.706 3.334 1.00 50.06 98 GLN A O 1
ATOM 794 N N . GLN A 1 99 ? -12.003 22.618 2.713 1.00 46.47 99 GLN A N 1
ATOM 795 C CA . GLN A 1 99 ? -12.277 23.952 3.201 1.00 46.47 99 GLN A CA 1
ATOM 796 C C . GLN A 1 99 ? -13.251 24.537 2.187 1.00 46.47 99 GLN A C 1
ATOM 798 O O . GLN A 1 99 ? -12.883 25.231 1.245 1.00 46.47 99 GLN A O 1
ATOM 803 N N . ARG A 1 100 ? -14.526 24.180 2.340 1.00 45.81 100 ARG A N 1
ATOM 804 C CA . ARG A 1 100 ? -15.611 24.991 1.833 1.00 45.81 100 ARG A CA 1
ATOM 805 C C . ARG A 1 100 ? -15.401 26.319 2.562 1.00 45.81 100 ARG A C 1
ATOM 807 O O . ARG A 1 100 ? -15.459 26.301 3.794 1.00 45.81 100 ARG A O 1
ATOM 814 N N . PRO A 1 101 ? -15.055 27.425 1.879 1.00 46.62 101 PRO A N 1
ATOM 815 C CA . PRO A 1 101 ? -14.896 28.694 2.569 1.00 46.62 101 PRO A CA 1
ATOM 816 C C . PRO A 1 101 ? -16.195 28.942 3.332 1.00 46.62 101 PRO A C 1
ATOM 818 O O . PRO A 1 101 ? -17.278 28.882 2.744 1.00 46.62 101 PRO A O 1
ATOM 821 N N . SER A 1 102 ? -16.105 29.118 4.652 1.00 56.19 102 SER A N 1
ATOM 822 C CA . SER A 1 102 ? -17.280 29.450 5.442 1.00 56.19 102 SER A CA 1
ATOM 823 C C . SER A 1 102 ? -17.735 30.829 4.986 1.00 56.19 102 SER A C 1
ATOM 825 O O . SER A 1 102 ? -17.138 31.859 5.290 1.00 56.19 102 SER A O 1
ATOM 827 N N . THR A 1 103 ? -18.793 30.870 4.186 1.00 61.66 103 THR A N 1
ATOM 828 C CA . THR A 1 103 ? -19.486 32.118 3.888 1.00 61.66 103 THR A CA 1
ATOM 829 C C . THR A 1 103 ? -20.325 32.479 5.106 1.00 61.66 103 THR A C 1
ATOM 831 O O . THR A 1 103 ? -21.547 32.354 5.096 1.00 61.66 103 THR A O 1
ATOM 834 N N . SER A 1 104 ? -19.663 32.883 6.187 1.00 61.91 104 SER A N 1
ATOM 835 C CA . SER A 1 104 ? -20.314 33.604 7.275 1.00 61.91 104 SER A CA 1
ATOM 836 C C . SER A 1 104 ? -20.429 35.065 6.835 1.00 61.91 104 SER A C 1
ATOM 838 O O . SER A 1 104 ? -19.395 35.702 6.616 1.00 61.91 104 SER A O 1
ATOM 840 N N . PRO A 1 105 ? -21.638 35.624 6.652 1.00 56.78 105 PRO A N 1
ATOM 841 C CA . PRO A 1 105 ? -21.774 37.018 6.258 1.00 56.78 105 PRO A CA 1
ATOM 842 C C . PRO A 1 105 ? -21.213 37.932 7.356 1.00 56.78 105 PRO A C 1
ATOM 844 O O . PRO A 1 105 ? -21.546 37.798 8.535 1.00 56.78 105 PRO A O 1
ATOM 847 N N . LEU A 1 106 ? -20.356 38.874 6.953 1.00 57.72 106 LEU A N 1
ATOM 848 C CA . LEU A 1 106 ? -19.839 39.951 7.795 1.00 57.72 106 LEU A CA 1
ATOM 849 C C . LEU A 1 106 ? -21.014 40.829 8.252 1.00 57.72 106 LEU A C 1
ATOM 851 O O . LEU A 1 106 ? -21.471 41.712 7.528 1.00 57.72 106 LEU A O 1
ATOM 855 N N . ILE A 1 107 ? -21.528 40.588 9.459 1.00 57.84 107 ILE A N 1
ATOM 856 C CA . ILE A 1 107 ? -22.465 41.511 10.101 1.00 57.84 107 ILE A CA 1
ATOM 857 C C . ILE A 1 107 ? -21.659 42.721 10.574 1.00 57.84 107 ILE A C 1
ATOM 859 O O . ILE A 1 107 ? -20.946 42.677 11.578 1.00 57.84 107 ILE A O 1
ATOM 863 N N . ASN A 1 108 ? -21.781 43.809 9.816 1.00 50.72 108 ASN A N 1
ATOM 864 C CA . ASN A 1 108 ? -21.272 45.129 10.164 1.00 50.72 108 ASN A CA 1
ATOM 865 C C . ASN A 1 108 ? -21.781 45.525 11.558 1.00 50.72 108 ASN A C 1
ATOM 867 O O . ASN A 1 108 ? -22.972 45.788 11.747 1.00 50.72 108 ASN A O 1
ATOM 871 N N . LYS A 1 109 ? -20.886 45.590 12.549 1.00 52.25 109 LYS A N 1
ATOM 872 C CA . LYS A 1 109 ? -21.210 46.187 13.846 1.00 52.25 109 LYS A CA 1
ATOM 873 C C . LYS A 1 109 ? -21.414 47.686 13.633 1.00 52.25 109 LYS A C 1
ATOM 875 O O . LYS A 1 109 ? -20.464 48.409 13.347 1.00 52.25 109 LYS A O 1
ATOM 880 N N . LYS A 1 110 ? -22.663 48.148 13.753 1.00 53.34 110 LYS A N 1
ATOM 881 C CA . LYS A 1 110 ? -22.992 49.576 13.829 1.00 53.34 110 LYS A CA 1
ATOM 882 C C . LYS A 1 110 ? -22.201 50.205 14.977 1.00 53.34 110 LYS A C 1
ATOM 884 O O . LYS A 1 110 ? -22.383 49.827 16.133 1.00 53.34 110 LYS A O 1
ATOM 889 N N . VAL A 1 111 ? -21.358 51.176 14.642 1.00 54.19 111 VAL A N 1
ATOM 890 C CA . VAL A 1 111 ? -20.814 52.149 15.591 1.00 54.19 111 VAL A CA 1
ATOM 891 C C . VAL A 1 111 ? -21.990 52.986 16.096 1.00 54.19 111 VAL A C 1
ATOM 893 O O . VAL A 1 111 ? -22.751 53.530 15.296 1.00 54.19 111 VAL A O 1
ATOM 896 N N . LYS A 1 112 ? -22.179 53.032 17.414 1.00 54.41 112 LYS A N 1
ATOM 897 C CA . LYS A 1 112 ? -23.132 53.933 18.065 1.00 54.41 112 LYS A CA 1
ATOM 898 C C . LYS A 1 112 ? -22.354 55.195 18.447 1.00 54.41 112 LYS A C 1
ATOM 900 O O . LYS A 1 112 ? -21.349 55.074 19.144 1.00 54.41 112 LYS A O 1
ATOM 905 N N . ILE A 1 113 ? -22.780 56.337 17.911 1.00 58.22 113 ILE A N 1
ATOM 906 C CA . ILE A 1 113 ? -22.351 57.680 18.331 1.00 58.22 113 ILE A CA 1
ATOM 907 C C . ILE A 1 113 ? -23.086 58.015 19.629 1.00 58.22 113 ILE A C 1
ATOM 909 O O . ILE A 1 113 ? -24.278 57.625 19.718 1.00 58.22 113 ILE A O 1
#

Foldseek 3Di:
DDDDDDDDDDDDDPPPPPVPPVVPPPPVVPPDDDPDQDDDDDDDDDDDDADPDPPDHDQQADEDAHPVRHGDDDDDDDDPDPDDDDDPVCRHPDPPPPPPPPPPDPPDDDDDD

pLDDT: mean 70.58, std 18.44, range [34.97, 93.25]

Sequence (113 aa):
MNQQEDDCLNNSSCNNNAVNNELGRQEWDNFGEIPELPTGQTLRFELLSPWDDPTYIGLGRIEIFNSQGERPSIINTFTNSLENYGNLFNLFGEERQQQRPSTSPLINKKVKI

Organism: Meloidogyne enterolobii (NCBI:txid390850)

Secondary structure (DSSP, 8-state):
----------------------TTSTTTTTS----SS---S---------SS-SS-----------TTSPPPP--------S---S-GGGGG-----------------PPP-